Protein AF-A0A3D2RGE8-F1 (afdb_monomer)

Solvent-accessible surface area (backbone atoms only — not comparable to full-atom values): 4243 Å² total; per-residue (Å²): 137,86,89,81,76,96,80,45,81,41,83,75,45,76,46,73,48,97,86,63,32,38,42,39,36,32,28,41,67,85,74,46,79,46,77,50,79,39,81,48,44,66,82,72,69,66,37,87,85,70,76,65,96,81,80,70,90,75,76,88,75,131

Nearest PDB structures (foldseek):
  7ath-assembly1_AAA  TM=7.234E-01  e=1.217E+00  Microbacterium sp.
  9c20-assembly1_A  TM=6.932E-01  e=2.035E+00  Clostridium perfringens ATCC 13124
  1gut-assembly1_C  TM=4.537E-01  e=2.630E+00  Clostridium pasteurianum

pLDDT: mean 79.3, std 16.1, range [37.81, 96.12]

Sequence (62 aa):
DLVTGEGQFHYPAIIQDRNGCLQVTFTNNRKTIDHVVLEIDWLEGRDESLVWEDGERSGFTQ

Foldseek 3Di:
DDDDDPWDWDDWDWDQDPVRWIWIWTQIPVPDIDIDIDDCCVVQVNPPVDDDPPDDPPHPDD

Radius of gyration: 15.61 Å; Cα contacts (8 Å, |Δi|>4): 73; chains: 1; bounding box: 33×28×34 Å

Mean predicted aligned error: 9.91 Å

Structure (mmCIF, N/CA/C/O backbone):
data_AF-A0A3D2RGE8-F1
#
_entry.id   AF-A0A3D2RGE8-F1
#
loop_
_atom_site.group_PDB
_atom_site.id
_atom_site.type_symbol
_atom_site.label_atom_id
_atom_site.label_alt_id
_atom_site.label_comp_id
_atom_site.label_asym_id
_atom_site.label_entity_id
_atom_site.label_seq_id
_atom_site.pdbx_PDB_ins_code
_atom_site.Cartn_x
_atom_site.Cartn_y
_atom_site.Cartn_z
_atom_site.occupancy
_atom_site.B_iso_or_equiv
_atom_site.auth_seq_id
_atom_site.auth_comp_id
_atom_site.auth_asym_id
_atom_site.auth_atom_id
_atom_site.pdbx_PDB_model_num
ATOM 1 N N . ASP A 1 1 ? -12.489 11.298 -3.384 1.00 56.56 1 ASP A N 1
ATOM 2 C CA . ASP A 1 1 ? -12.169 12.060 -2.165 1.00 56.56 1 ASP A CA 1
ATOM 3 C C . ASP A 1 1 ? -10.688 11.989 -1.862 1.00 56.56 1 ASP A C 1
ATOM 5 O O . ASP A 1 1 ? -10.120 10.90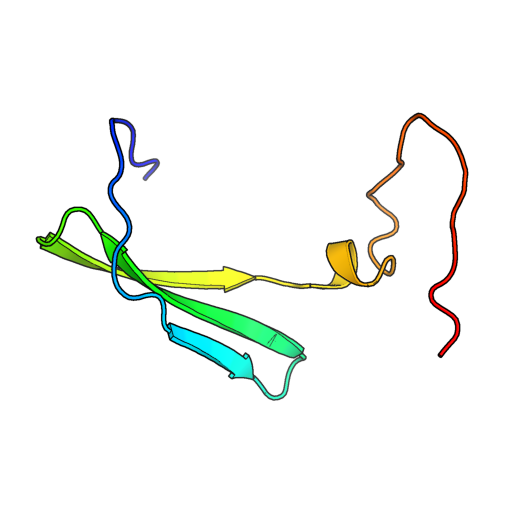6 -1.877 1.00 56.56 1 ASP A O 1
ATOM 9 N N . LEU A 1 2 ? -10.060 13.146 -1.652 1.00 68.19 2 LEU A N 1
ATOM 10 C CA . LEU A 1 2 ? -8.673 13.258 -1.202 1.00 68.19 2 LEU A CA 1
ATOM 11 C C . LEU A 1 2 ? -8.680 13.318 0.326 1.00 68.19 2 LEU A C 1
ATOM 13 O O . LEU A 1 2 ? -9.260 14.237 0.903 1.00 68.19 2 LEU A O 1
ATOM 17 N N . VAL A 1 3 ? -8.058 12.336 0.976 1.00 67.00 3 VAL A N 1
ATOM 18 C CA . VAL A 1 3 ? -7.884 12.333 2.434 1.00 67.00 3 VAL A CA 1
ATOM 19 C C . VAL A 1 3 ? -6.655 13.177 2.766 1.00 67.00 3 VAL A C 1
ATOM 21 O O . VAL A 1 3 ? -5.562 12.891 2.284 1.00 67.00 3 VAL A O 1
ATOM 24 N N . THR A 1 4 ? -6.825 14.222 3.576 1.00 73.06 4 THR A N 1
ATOM 25 C CA . THR A 1 4 ? -5.749 15.139 3.983 1.00 73.06 4 THR A CA 1
ATOM 26 C C . THR A 1 4 ? -5.592 15.147 5.509 1.00 73.06 4 THR A C 1
ATOM 28 O O . THR A 1 4 ? -6.571 15.008 6.242 1.00 73.06 4 THR A O 1
ATOM 31 N N . GLY A 1 5 ? -4.353 15.270 6.002 1.00 76.38 5 GLY A N 1
ATOM 32 C CA . GLY A 1 5 ? -4.009 15.244 7.434 1.00 76.38 5 GLY A CA 1
ATOM 33 C C . GLY A 1 5 ? -2.766 14.396 7.737 1.00 76.38 5 GLY A C 1
ATOM 34 O O . GLY A 1 5 ? -2.173 13.823 6.824 1.00 76.38 5 GLY A O 1
ATOM 35 N N . GLU A 1 6 ? -2.368 14.299 9.012 1.00 76.81 6 GLU A N 1
ATOM 36 C CA . GLU A 1 6 ? -1.325 13.352 9.442 1.00 76.81 6 GLU A CA 1
ATOM 37 C C . GLU A 1 6 ? -1.838 11.911 9.281 1.00 76.81 6 GLU A C 1
ATOM 39 O O . GLU A 1 6 ? -2.608 11.409 10.100 1.00 76.81 6 GLU A O 1
ATOM 44 N N . GLY A 1 7 ? -1.454 11.259 8.182 1.00 80.50 7 GLY A N 1
ATOM 45 C CA . GLY A 1 7 ? -1.823 9.878 7.887 1.00 80.50 7 GLY A CA 1
ATOM 46 C C . GLY A 1 7 ? -0.902 8.884 8.588 1.00 80.50 7 GLY A C 1
ATOM 47 O O . GLY A 1 7 ? 0.317 8.952 8.445 1.00 80.50 7 GLY A O 1
ATOM 48 N N . GLN A 1 8 ? -1.481 7.932 9.319 1.00 82.50 8 GLN A N 1
ATOM 49 C CA . GLN A 1 8 ? -0.756 6.773 9.831 1.00 82.50 8 GLN A CA 1
ATOM 50 C C . GLN A 1 8 ? -1.150 5.511 9.069 1.00 82.50 8 GLN A C 1
ATOM 52 O O . GLN A 1 8 ? -2.323 5.139 9.031 1.00 82.50 8 GLN A O 1
ATOM 57 N N . PHE A 1 9 ? -0.154 4.812 8.537 1.00 85.94 9 PHE A N 1
ATOM 58 C CA . PHE A 1 9 ? -0.340 3.620 7.716 1.00 85.94 9 PHE A CA 1
ATOM 59 C C . PHE A 1 9 ? 0.322 2.429 8.408 1.00 85.94 9 PHE A C 1
ATOM 61 O O . PHE A 1 9 ? 1.525 2.444 8.660 1.00 85.94 9 PHE A O 1
ATOM 68 N N . HIS A 1 10 ? -0.470 1.416 8.763 1.00 84.69 10 HIS A N 1
ATOM 69 C CA . HIS A 1 10 ? -0.003 0.266 9.548 1.00 84.69 10 HIS A CA 1
ATOM 70 C C . HIS A 1 10 ? -0.215 -1.055 8.803 1.00 84.69 10 HIS A C 1
ATOM 72 O O . HIS A 1 10 ? -1.186 -1.201 8.059 1.00 84.69 10 HIS A O 1
ATOM 78 N N . TYR A 1 11 ? 0.669 -2.022 9.078 1.00 83.25 11 TYR A N 1
ATOM 79 C CA . TYR A 1 11 ? 0.600 -3.424 8.634 1.00 83.25 11 TYR A CA 1
ATOM 80 C C . TYR A 1 11 ? 0.320 -3.601 7.132 1.00 83.25 11 TYR A C 1
ATOM 82 O O . TYR A 1 11 ? -0.683 -4.219 6.771 1.00 83.25 11 TYR A O 1
ATOM 90 N N . PRO A 1 12 ? 1.168 -3.051 6.245 1.00 87.06 12 PRO A N 1
ATOM 91 C CA . PRO A 1 12 ? 0.945 -3.207 4.820 1.00 87.06 12 PRO A CA 1
ATOM 92 C C . PRO A 1 12 ? 1.085 -4.680 4.414 1.00 87.06 12 PRO A C 1
ATOM 94 O O . PRO A 1 12 ? 2.068 -5.342 4.751 1.00 87.06 12 PRO A O 1
ATOM 97 N N . ALA A 1 13 ? 0.108 -5.172 3.660 1.00 93.44 13 ALA A N 1
ATOM 98 C CA . ALA A 1 13 ? 0.202 -6.401 2.888 1.00 93.44 13 ALA A CA 1
ATOM 99 C C . ALA A 1 13 ? 0.316 -6.028 1.408 1.00 93.44 13 ALA A C 1
ATOM 101 O O . ALA A 1 13 ? -0.474 -5.224 0.909 1.00 93.44 13 ALA A O 1
ATOM 102 N N . ILE A 1 14 ? 1.307 -6.599 0.725 1.00 95.19 14 ILE A N 1
ATOM 103 C CA . ILE A 1 14 ? 1.591 -6.327 -0.685 1.00 95.19 14 ILE A CA 1
ATOM 104 C C . ILE A 1 14 ? 1.626 -7.658 -1.423 1.00 95.19 14 ILE A C 1
ATOM 106 O O . ILE A 1 14 ? 2.349 -8.571 -1.024 1.00 95.19 14 ILE A O 1
ATOM 110 N N . ILE A 1 15 ? 0.838 -7.766 -2.489 1.00 95.50 15 ILE A N 1
ATOM 111 C CA . ILE A 1 15 ? 0.785 -8.943 -3.359 1.00 95.50 15 ILE A CA 1
ATOM 112 C C . ILE A 1 15 ? 0.828 -8.455 -4.805 1.00 95.50 15 ILE A C 1
ATOM 114 O O . ILE A 1 15 ? 0.123 -7.511 -5.151 1.00 95.50 15 ILE A O 1
ATOM 118 N N . GLN A 1 16 ? 1.630 -9.096 -5.653 1.00 94.75 16 GLN A N 1
ATOM 119 C CA . GLN A 1 16 ? 1.569 -8.869 -7.095 1.00 94.75 16 GLN A CA 1
ATOM 120 C C . GLN A 1 16 ? 0.520 -9.794 -7.711 1.00 94.75 16 GLN A C 1
ATOM 122 O O . GLN A 1 16 ? 0.529 -11.002 -7.461 1.00 94.75 16 GLN A O 1
ATOM 127 N N . ASP A 1 17 ? -0.401 -9.236 -8.493 1.00 94.12 17 ASP A N 1
ATOM 128 C CA . ASP A 1 17 ? -1.380 -10.036 -9.220 1.00 94.12 17 ASP A CA 1
ATOM 129 C C . ASP A 1 17 ? -0.840 -10.536 -10.570 1.00 94.12 17 ASP A C 1
ATOM 131 O O . ASP A 1 17 ? 0.259 -10.205 -11.014 1.00 94.12 17 ASP A O 1
ATOM 135 N N . ARG A 1 18 ? -1.635 -11.367 -11.248 1.00 94.69 18 ARG A N 1
ATOM 136 C CA . ARG A 1 18 ? -1.270 -11.966 -12.542 1.00 94.69 18 ARG A CA 1
ATOM 137 C C . ARG A 1 18 ? -1.108 -10.957 -13.685 1.00 94.69 18 ARG A C 1
ATOM 139 O O . ARG A 1 18 ? -0.570 -11.326 -14.721 1.00 94.69 18 ARG A O 1
ATOM 146 N N . ASN A 1 19 ? -1.617 -9.738 -13.523 1.00 91.00 19 ASN A N 1
ATOM 147 C CA . ASN A 1 19 ? -1.482 -8.658 -14.495 1.00 91.00 19 ASN A CA 1
ATOM 148 C C . ASN A 1 19 ? -0.238 -7.800 -14.202 1.00 91.00 19 ASN A C 1
ATOM 150 O O . ASN A 1 19 ? -0.015 -6.810 -14.887 1.00 91.00 19 ASN A O 1
ATOM 154 N N . GLY A 1 20 ? 0.553 -8.156 -13.184 1.00 90.62 20 GLY A N 1
ATOM 155 C CA . GLY A 1 20 ? 1.760 -7.434 -12.791 1.00 90.62 20 GLY A CA 1
ATOM 156 C C . GLY A 1 20 ? 1.511 -6.253 -11.852 1.00 90.62 20 GLY A C 1
ATOM 157 O O . GLY A 1 20 ? 2.479 -5.641 -11.408 1.00 90.62 20 GLY A O 1
ATOM 158 N N . CYS A 1 21 ? 0.257 -5.959 -11.492 1.00 94.06 21 CYS A N 1
ATOM 159 C CA . CYS A 1 21 ? -0.081 -4.848 -10.602 1.00 94.06 21 CYS A CA 1
ATOM 160 C C . CYS A 1 21 ? 0.192 -5.205 -9.137 1.00 94.06 21 CYS A C 1
ATOM 162 O O . CYS A 1 21 ? -0.052 -6.336 -8.702 1.00 94.06 21 CYS A O 1
ATOM 164 N N . LEU A 1 22 ? 0.640 -4.226 -8.347 1.00 94.56 22 LEU A N 1
ATOM 165 C CA . LEU A 1 22 ? 0.767 -4.384 -6.90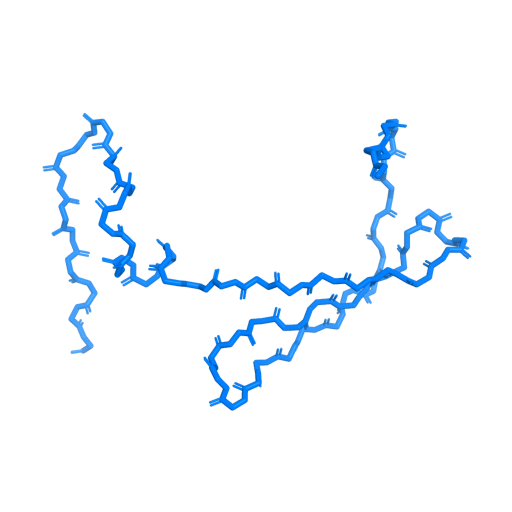0 1.00 94.56 22 LEU A CA 1
ATOM 166 C C . LEU A 1 22 ? -0.550 -4.032 -6.214 1.00 94.56 22 LEU A C 1
ATOM 168 O O . LEU A 1 22 ? -1.037 -2.907 -6.290 1.00 94.56 22 LEU A O 1
ATOM 172 N N . GLN A 1 23 ? -1.098 -5.009 -5.504 1.00 96.12 23 GLN A N 1
ATOM 173 C CA . GLN A 1 23 ? -2.255 -4.884 -4.633 1.00 96.12 23 GLN A CA 1
ATOM 174 C C . GLN A 1 23 ? -1.741 -4.558 -3.227 1.00 96.12 23 GLN A C 1
ATOM 176 O O . GLN A 1 23 ? -1.151 -5.419 -2.568 1.00 96.12 23 GLN A O 1
ATOM 181 N N . VAL A 1 24 ? -1.943 -3.324 -2.763 1.00 95.06 24 VAL A N 1
ATOM 182 C CA . VAL A 1 24 ? -1.501 -2.878 -1.436 1.00 95.06 24 VAL A CA 1
ATOM 183 C C . VAL A 1 24 ? -2.717 -2.696 -0.544 1.00 95.06 24 VAL A C 1
ATOM 185 O O . VAL A 1 24 ? -3.609 -1.907 -0.842 1.00 95.06 24 VAL A O 1
ATOM 188 N N . THR A 1 25 ? -2.743 -3.422 0.568 1.00 95.94 25 THR A N 1
ATOM 189 C CA . THR A 1 25 ? -3.768 -3.278 1.606 1.00 95.94 25 THR A CA 1
ATOM 190 C C . THR A 1 25 ? -3.109 -2.812 2.889 1.00 95.94 25 THR A C 1
ATOM 192 O O . THR A 1 25 ? -2.087 -3.364 3.294 1.00 95.94 25 THR A O 1
ATOM 195 N N . PHE A 1 26 ? -3.675 -1.805 3.542 1.00 93.62 26 PHE A N 1
ATOM 196 C CA . PHE A 1 26 ? -3.110 -1.245 4.765 1.00 93.62 26 PHE A CA 1
ATOM 197 C C . PHE A 1 26 ? -4.204 -0.762 5.705 1.00 93.62 26 PHE A C 1
ATOM 199 O O . PHE A 1 26 ? -5.332 -0.488 5.307 1.00 93.62 26 PHE A O 1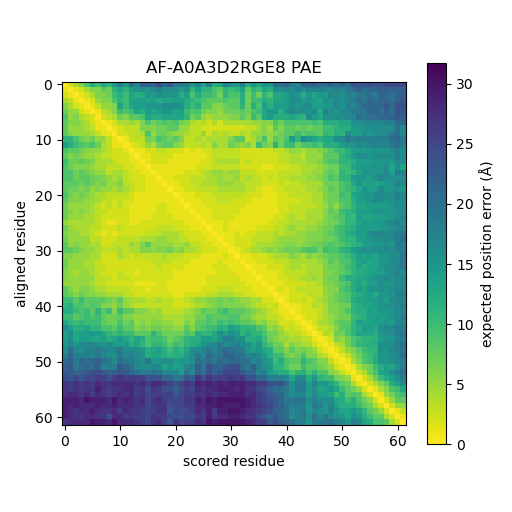
ATOM 206 N N . THR A 1 27 ? -3.856 -0.630 6.980 1.00 93.69 27 THR A N 1
ATOM 207 C CA . THR A 1 27 ? -4.743 -0.006 7.957 1.00 93.69 27 THR A CA 1
ATOM 208 C C . THR A 1 27 ? -4.488 1.502 7.997 1.00 93.69 27 THR A C 1
ATOM 210 O O . THR A 1 27 ? -3.403 1.929 8.399 1.00 93.69 27 THR A O 1
ATOM 213 N N . ASN A 1 28 ? -5.484 2.309 7.630 1.00 89.38 28 ASN A N 1
ATOM 214 C CA . ASN A 1 28 ? -5.435 3.770 7.654 1.00 89.38 28 ASN A CA 1
ATOM 215 C C . ASN A 1 28 ? -5.917 4.305 9.007 1.00 89.38 28 ASN A C 1
ATOM 217 O O . ASN A 1 28 ? -7.051 4.062 9.435 1.00 89.38 28 ASN A O 1
ATOM 221 N N . ASN A 1 29 ? -5.035 5.016 9.711 1.00 88.38 29 ASN A N 1
ATOM 222 C CA . ASN A 1 29 ? -5.300 5.655 11.000 1.00 88.38 29 ASN A CA 1
ATOM 223 C C . ASN A 1 29 ? -5.893 4.709 12.060 1.00 88.38 29 ASN A C 1
ATOM 225 O O . ASN A 1 29 ? -6.577 5.158 12.979 1.00 88.38 29 ASN A O 1
ATOM 229 N N . ARG A 1 30 ? -5.648 3.393 11.931 1.00 87.38 30 ARG A N 1
ATOM 230 C CA . ARG A 1 30 ? -6.254 2.327 12.758 1.00 87.38 30 ARG A CA 1
ATOM 231 C C . ARG A 1 30 ? -7.787 2.302 12.732 1.00 87.38 30 ARG A C 1
ATOM 233 O O . ARG A 1 30 ? -8.401 1.778 13.655 1.00 87.38 30 ARG A O 1
ATOM 240 N N . LYS A 1 31 ? -8.398 2.881 11.697 1.00 88.25 31 LYS A N 1
ATOM 241 C CA . LYS A 1 31 ? -9.853 3.038 11.572 1.00 88.25 31 LYS A CA 1
ATOM 242 C C . LYS A 1 31 ? -10.420 2.272 10.391 1.00 88.25 31 LYS A C 1
ATOM 244 O O . LYS A 1 31 ? -11.450 1.625 10.542 1.00 88.25 31 LYS A O 1
ATOM 249 N N . THR A 1 32 ? -9.762 2.344 9.241 1.00 90.69 32 THR A N 1
ATOM 250 C CA . THR A 1 32 ? -10.210 1.669 8.021 1.00 90.69 32 THR A CA 1
ATOM 251 C C . THR A 1 32 ? -9.114 0.775 7.475 1.00 90.69 32 THR A C 1
ATOM 253 O O . THR A 1 32 ? -7.932 0.952 7.779 1.00 90.69 32 THR A O 1
ATOM 256 N N . ILE A 1 33 ? -9.530 -0.222 6.703 1.00 92.56 33 ILE A N 1
ATOM 257 C CA . ILE A 1 33 ? -8.633 -0.978 5.842 1.00 92.56 33 ILE A CA 1
ATOM 258 C C . ILE A 1 33 ? -8.827 -0.399 4.450 1.00 92.56 33 ILE A C 1
ATOM 260 O O . ILE A 1 33 ? -9.923 -0.484 3.896 1.00 92.56 33 ILE A O 1
ATOM 264 N N . ASP A 1 34 ? -7.767 0.193 3.925 1.00 93.19 34 ASP A N 1
ATOM 265 C CA . ASP A 1 34 ? -7.757 0.810 2.610 1.00 93.19 34 ASP A CA 1
ATOM 266 C C . ASP A 1 34 ? -6.977 -0.085 1.644 1.00 93.19 34 ASP A C 1
ATOM 268 O O . ASP A 1 34 ? -6.102 -0.866 2.038 1.00 93.19 34 A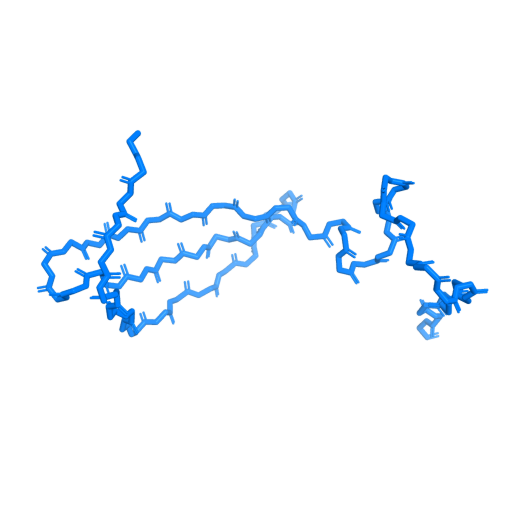SP A O 1
ATOM 272 N N . HIS A 1 35 ? -7.319 0.034 0.366 1.00 94.38 35 HIS A N 1
ATOM 273 C CA . HIS A 1 35 ? -6.775 -0.769 -0.717 1.00 94.38 35 HIS A CA 1
ATOM 274 C C . HIS A 1 35 ? -6.407 0.136 -1.888 1.00 94.38 35 HIS A C 1
ATOM 276 O O . HIS A 1 35 ? -7.207 0.976 -2.302 1.00 94.38 35 HIS A O 1
ATOM 282 N N . VAL A 1 36 ? -5.189 -0.025 -2.401 1.00 93.31 36 VAL A N 1
ATOM 283 C CA . VAL A 1 36 ? -4.715 0.675 -3.596 1.00 93.31 36 VAL A CA 1
ATOM 284 C C . VAL A 1 36 ? -4.068 -0.311 -4.561 1.00 93.31 36 VAL A C 1
ATOM 286 O O . VAL A 1 36 ? -3.411 -1.270 -4.148 1.00 93.31 36 VAL A O 1
ATOM 289 N N . VAL A 1 37 ? -4.262 -0.060 -5.854 1.00 95.00 37 VAL A N 1
ATOM 290 C CA . VAL A 1 37 ? -3.647 -0.816 -6.947 1.00 95.00 37 VAL A CA 1
ATOM 291 C C . VAL A 1 37 ? -2.622 0.083 -7.616 1.00 95.00 37 VAL A C 1
ATOM 293 O O . VAL A 1 37 ? -2.943 1.216 -7.972 1.00 95.00 37 VAL A O 1
ATOM 296 N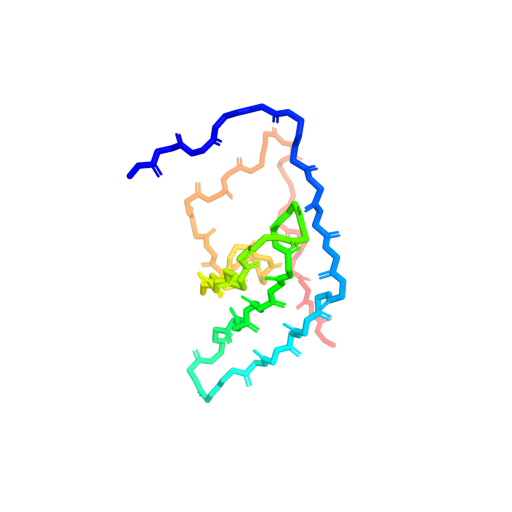 N . LEU A 1 38 ? -1.398 -0.414 -7.760 1.00 92.44 38 LEU A N 1
ATOM 297 C CA . LEU A 1 38 ? -0.300 0.313 -8.386 1.00 92.44 38 LEU A CA 1
ATOM 298 C C . LEU A 1 38 ? 0.152 -0.425 -9.646 1.00 92.44 38 LEU A C 1
ATOM 300 O O . LEU A 1 38 ? 0.536 -1.596 -9.580 1.00 92.44 38 LEU A O 1
ATOM 304 N N . GLU A 1 39 ? 0.142 0.280 -10.772 1.00 91.69 39 GLU A N 1
ATOM 305 C CA . GLU A 1 39 ? 0.915 -0.105 -11.952 1.00 91.69 39 GLU A CA 1
ATOM 306 C C . GLU A 1 39 ? 2.396 0.161 -11.656 1.00 91.69 39 GLU A C 1
ATOM 308 O O . GLU A 1 39 ? 2.735 1.167 -11.029 1.00 91.69 39 GLU A O 1
ATOM 313 N N . ILE A 1 40 ? 3.277 -0.761 -12.044 1.00 88.94 40 ILE A N 1
ATOM 314 C CA . ILE A 1 40 ? 4.715 -0.696 -11.728 1.00 88.94 40 ILE A CA 1
ATOM 315 C C . ILE A 1 40 ? 5.587 -0.383 -12.942 1.00 88.94 40 ILE A C 1
ATOM 317 O O . ILE A 1 40 ? 6.809 -0.356 -12.819 1.00 88.94 40 ILE A O 1
ATOM 321 N N . ASP A 1 41 ? 4.979 -0.096 -14.094 1.00 85.69 41 ASP A N 1
ATOM 322 C CA . ASP A 1 41 ? 5.699 0.210 -15.335 1.00 85.69 41 ASP A CA 1
ATOM 323 C C . ASP A 1 41 ? 6.681 1.375 -15.154 1.00 85.69 41 ASP A C 1
ATOM 325 O O . ASP A 1 41 ? 7.776 1.369 -15.718 1.00 85.69 41 ASP A O 1
ATOM 329 N N . TRP A 1 42 ?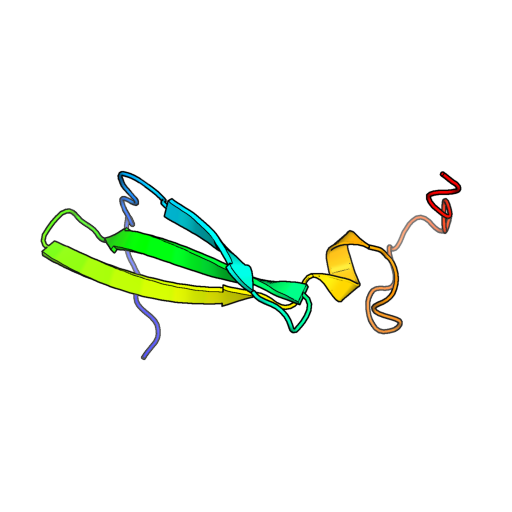 6.340 2.332 -14.289 1.00 81.06 42 TRP A N 1
ATOM 330 C CA . TRP A 1 42 ? 7.214 3.440 -13.914 1.00 81.06 42 TRP A CA 1
ATOM 331 C C . TRP A 1 42 ? 8.477 3.018 -13.166 1.00 81.06 42 TRP A C 1
ATOM 333 O O . TRP A 1 42 ? 9.540 3.606 -13.360 1.00 81.06 42 TRP A O 1
ATOM 343 N N . LEU A 1 43 ? 8.371 2.001 -12.314 1.00 82.06 43 LEU A N 1
ATOM 344 C CA . LEU A 1 43 ? 9.490 1.479 -11.540 1.00 82.06 43 LEU A CA 1
ATOM 345 C C . LEU A 1 43 ? 10.398 0.616 -12.419 1.00 82.06 43 LEU A C 1
ATOM 347 O O . LEU A 1 43 ? 11.614 0.623 -12.258 1.00 82.06 43 LEU A O 1
ATOM 351 N N . GLU A 1 44 ? 9.806 -0.103 -13.371 1.00 80.19 44 GLU A N 1
ATOM 352 C CA . GLU A 1 44 ? 10.520 -0.961 -14.319 1.00 80.19 44 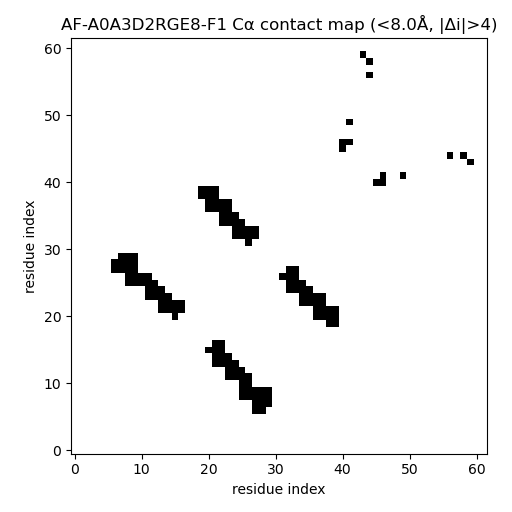GLU A CA 1
ATOM 353 C C . GLU A 1 44 ? 11.110 -0.181 -15.509 1.00 80.19 44 GLU A C 1
ATOM 355 O O . GLU A 1 44 ? 11.705 -0.780 -16.406 1.00 80.19 44 GLU A O 1
ATOM 360 N N . GLY A 1 45 ? 10.952 1.149 -15.538 1.00 75.00 45 GLY A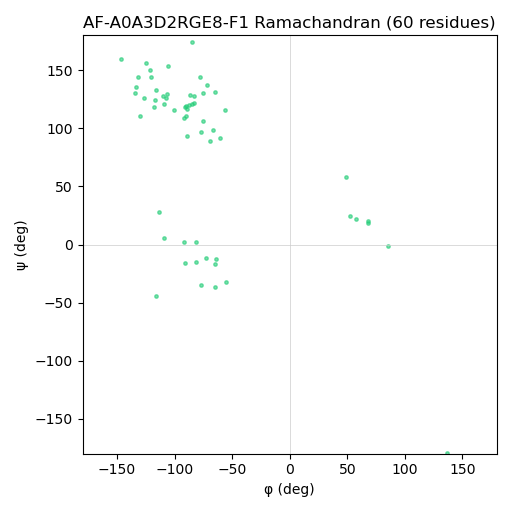 N 1
ATOM 361 C CA . GLY A 1 45 ? 11.441 2.009 -16.620 1.00 75.00 45 GLY A CA 1
ATOM 362 C C . GLY A 1 45 ? 10.718 1.796 -17.954 1.00 75.00 45 GLY A C 1
ATOM 363 O O . GLY A 1 45 ? 11.249 2.155 -19.006 1.00 75.00 45 GLY A O 1
ATOM 364 N N . ARG A 1 46 ? 9.526 1.190 -17.919 1.00 77.88 46 ARG A N 1
ATOM 365 C CA . ARG A 1 46 ? 8.649 0.957 -19.076 1.00 77.88 46 ARG A CA 1
ATOM 366 C C . ARG A 1 46 ? 7.657 2.095 -19.301 1.00 77.88 46 ARG A C 1
ATOM 368 O O . ARG A 1 46 ? 7.091 2.187 -20.385 1.00 77.88 46 ARG A O 1
ATOM 375 N N . ASP A 1 47 ? 7.462 2.959 -18.310 1.00 77.50 47 ASP A N 1
ATOM 376 C CA . ASP A 1 47 ? 6.665 4.172 -18.464 1.00 77.50 47 ASP A CA 1
ATOM 377 C C . ASP A 1 47 ? 7.444 5.236 -19.253 1.00 77.50 47 ASP A C 1
ATOM 379 O O . ASP A 1 47 ? 8.383 5.864 -18.757 1.00 77.50 47 ASP A O 1
ATOM 383 N N . GLU A 1 48 ? 7.044 5.443 -20.507 1.00 71.19 48 GLU A N 1
ATOM 384 C CA . GLU A 1 48 ? 7.659 6.426 -21.402 1.00 71.19 48 GLU A CA 1
ATOM 385 C C . GLU A 1 48 ? 7.322 7.880 -21.040 1.00 71.19 48 GLU A C 1
ATOM 387 O O . GLU A 1 48 ? 7.960 8.795 -21.565 1.00 71.19 48 GLU A O 1
ATOM 392 N N . SER A 1 49 ? 6.349 8.111 -20.150 1.00 70.94 49 SER A N 1
ATOM 393 C CA . SER A 1 49 ? 5.967 9.452 -19.697 1.00 70.94 49 SER A CA 1
ATOM 394 C C . SER A 1 49 ? 6.887 10.005 -18.603 1.00 70.94 49 SER A C 1
ATOM 396 O O . SER A 1 49 ? 6.904 11.214 -18.359 1.00 70.94 49 SER A O 1
ATOM 398 N N . LEU A 1 50 ? 7.704 9.147 -17.983 1.00 63.53 50 LEU A N 1
ATOM 399 C CA . LEU A 1 50 ? 8.651 9.542 -16.947 1.00 63.53 50 LEU A CA 1
ATOM 400 C C . LEU A 1 50 ? 9.994 9.931 -17.554 1.00 63.53 50 LEU A C 1
ATOM 402 O O . LEU A 1 50 ? 10.886 9.114 -17.786 1.00 63.53 50 LEU A O 1
ATOM 406 N N . VAL A 1 51 ? 10.133 11.231 -17.796 1.00 60.06 51 VAL A N 1
ATOM 407 C CA . VAL A 1 51 ? 11.403 11.866 -18.140 1.00 60.06 51 VAL A CA 1
ATOM 408 C C . VAL A 1 51 ? 12.074 12.313 -16.844 1.00 60.06 51 VAL A C 1
ATOM 410 O O . VAL A 1 51 ? 11.608 13.237 -16.183 1.00 60.06 51 VAL A O 1
ATOM 413 N N . TRP A 1 52 ? 13.169 11.656 -16.472 1.00 61.44 52 TRP A N 1
ATOM 414 C CA . TRP A 1 52 ? 14.042 12.133 -15.400 1.00 61.44 52 TRP A CA 1
ATOM 415 C C . TRP A 1 52 ? 14.877 13.307 -15.928 1.00 61.44 52 TRP A C 1
ATOM 417 O O . TRP A 1 52 ? 15.478 13.192 -16.997 1.00 61.44 52 TRP A O 1
ATOM 427 N N . GLU A 1 53 ? 14.928 14.425 -15.197 1.00 60.66 53 GLU A N 1
ATOM 428 C CA . GLU A 1 53 ? 15.628 15.647 -15.641 1.00 60.66 53 GLU A CA 1
ATOM 429 C C . GLU A 1 53 ? 17.156 15.469 -15.808 1.00 60.66 53 GLU A C 1
ATOM 431 O O . GLU A 1 53 ? 17.779 16.289 -16.474 1.00 60.66 53 GLU A O 1
ATOM 436 N N . ASP A 1 54 ? 17.737 14.361 -15.321 1.00 61.97 54 ASP A N 1
ATOM 437 C CA . ASP A 1 54 ? 19.182 14.058 -15.372 1.00 61.97 54 ASP A CA 1
ATOM 438 C C . ASP A 1 54 ? 19.574 12.851 -16.261 1.00 61.97 54 ASP A C 1
ATOM 440 O O . ASP A 1 54 ? 20.612 12.222 -16.079 1.00 61.97 54 ASP A O 1
ATOM 444 N N . GLY A 1 55 ? 18.784 12.547 -17.293 1.00 55.81 55 GLY A N 1
ATOM 445 C CA . GLY A 1 55 ? 19.370 12.148 -18.582 1.00 55.81 55 GLY A CA 1
ATOM 446 C C . GLY A 1 55 ? 20.126 10.816 -18.732 1.00 55.81 55 GLY A C 1
ATOM 447 O O . GLY A 1 55 ? 20.825 10.679 -19.732 1.00 55.81 55 GLY A O 1
ATOM 448 N N . GLU A 1 56 ? 19.964 9.803 -17.875 1.00 54.47 56 GLU A N 1
ATOM 449 C CA . GLU A 1 56 ? 20.416 8.438 -18.207 1.00 54.47 56 GLU A CA 1
ATOM 450 C C . GLU A 1 56 ? 19.330 7.381 -17.957 1.00 54.47 56 GLU A C 1
ATOM 452 O O . GLU A 1 56 ? 18.992 7.041 -16.824 1.00 54.47 56 GLU A O 1
ATOM 457 N N . ARG A 1 57 ? 18.801 6.807 -19.052 1.00 58.28 57 ARG A N 1
ATOM 458 C CA . ARG A 1 57 ? 18.073 5.529 -19.026 1.00 58.28 57 ARG A CA 1
ATOM 459 C C . ARG A 1 57 ? 19.087 4.423 -18.729 1.00 58.28 57 ARG A C 1
ATOM 461 O O . ARG A 1 57 ? 19.646 3.840 -19.658 1.00 58.28 57 ARG A O 1
ATOM 468 N N . SER A 1 58 ? 19.328 4.108 -17.459 1.00 49.22 58 SER A N 1
ATOM 469 C CA . SER A 1 58 ? 19.977 2.841 -17.124 1.00 49.22 58 SER A CA 1
ATOM 470 C C . SER A 1 58 ? 18.934 1.732 -17.255 1.00 49.22 58 SER A C 1
ATOM 472 O O . SER A 1 58 ? 18.094 1.496 -16.390 1.00 49.22 58 SER A O 1
ATOM 474 N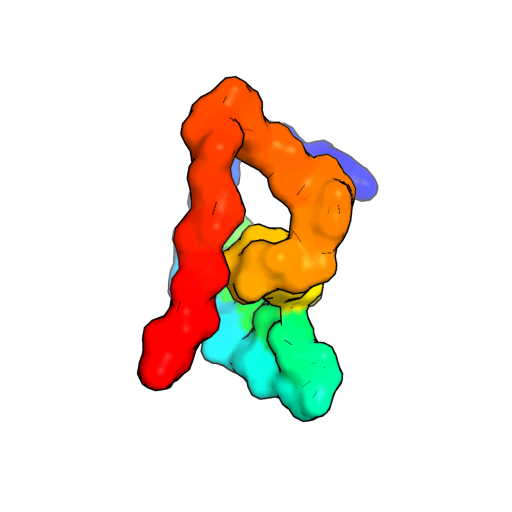 N . GLY A 1 59 ? 18.942 1.073 -18.413 1.00 46.19 59 GLY A N 1
ATOM 475 C CA . GLY A 1 59 ? 18.223 -0.179 -18.582 1.00 46.19 59 GLY A CA 1
ATOM 476 C C . GLY A 1 59 ? 18.715 -1.163 -17.526 1.00 46.19 59 GLY A C 1
ATOM 477 O O . GLY A 1 59 ? 19.886 -1.544 -17.539 1.00 46.19 59 GLY A O 1
ATOM 478 N N . PHE A 1 60 ? 17.826 -1.572 -16.621 1.00 46.44 60 PHE A N 1
ATOM 479 C CA . PHE A 1 60 ? 18.014 -2.773 -15.818 1.00 46.44 60 PHE A CA 1
ATOM 480 C C . PHE A 1 60 ? 18.101 -3.955 -16.787 1.00 46.44 60 PHE A C 1
ATOM 482 O O . PHE A 1 60 ? 17.094 -4.519 -17.210 1.00 46.44 60 PHE A O 1
ATOM 489 N N . THR A 1 61 ? 19.322 -4.282 -17.202 1.00 39.44 61 THR A N 1
ATOM 490 C CA . THR A 1 61 ? 19.614 -5.553 -17.858 1.00 39.44 61 THR A CA 1
ATOM 491 C C . THR A 1 61 ? 19.861 -6.560 -16.745 1.00 39.44 61 THR A C 1
ATOM 493 O O . THR A 1 61 ? 20.707 -6.324 -15.881 1.00 39.44 61 THR A O 1
ATOM 496 N N . GLN A 1 62 ? 19.043 -7.611 -16.745 1.00 37.81 62 GLN A N 1
ATOM 497 C CA . GLN A 1 62 ? 19.114 -8.759 -15.844 1.00 37.81 62 GLN A CA 1
ATOM 498 C C . GLN A 1 62 ? 20.443 -9.511 -15.973 1.00 37.81 62 GLN A C 1
ATOM 500 O O . GLN A 1 62 ? 20.965 -9.590 -17.109 1.00 37.81 62 GLN A O 1
#

Secondary structure (DSSP, 8-state):
----SS--EEEEEEEE-TTS-EEEEEEETTTEEEEEEE--TTTTT--TT---TT--------